Protein AF-A0A822ENP8-F1 (afdb_monomer_lite)

Radius of gyration: 14.15 Å; chains: 1; bounding box: 34×28×26 Å

Foldseek 3Di:
DAAALVRDDDDDCNRVPDRGPPDPPDDDDDDDDDAQCQDADLLRDTDGPPDDDDDDDCVVFVVQDPPVRSVNRPPPPD

pLDDT: mean 80.77, std 13.98, range [45.5, 95.44]

Sequence (78 aa):
MCCSRWNYFGTSVEYCGVRCQAGNNLFHGRCTYYYIQGEYTACGIRHSDSEYIAALNAPQFDVHTSNGNPNRNSLCNR

Secondary structure (DSSP, 8-state):
-EE-TTS-EESSHHHHSTTS--STT-----------TT-B-TTS-B--TTS---PPPHHHHHTT-GGG-GGG-TTTT-

Structure (mmCIF, N/CA/C/O backbone):
data_AF-A0A822ENP8-F1
#
_entry.id   AF-A0A822ENP8-F1
#
loop_
_atom_site.group_PDB
_atom_site.id
_atom_site.type_symbol
_atom_site.label_atom_id
_atom_site.label_alt_id
_atom_site.label_comp_id
_atom_site.label_asym_id
_atom_site.label_entity_id
_atom_site.label_seq_id
_atom_site.pdbx_PDB_ins_code
_atom_site.Cartn_x
_atom_site.Cartn_y
_atom_site.Cartn_z
_atom_site.occupancy
_atom_site.B_iso_or_equiv
_atom_site.auth_seq_id
_atom_site.auth_comp_id
_atom_site.auth_asym_id
_atom_site.auth_atom_id
_atom_site.pdbx_PDB_model_num
ATOM 1 N N . MET A 1 1 ? -7.541 -14.828 5.645 1.00 66.50 1 MET A N 1
ATOM 2 C CA . MET A 1 1 ? -8.090 -13.514 5.264 1.00 66.50 1 MET A CA 1
ATOM 3 C C . MET A 1 1 ? -8.619 -13.664 3.850 1.00 66.50 1 MET A C 1
ATOM 5 O O . MET A 1 1 ? -7.901 -14.199 3.019 1.00 66.50 1 MET A O 1
ATOM 9 N N . CYS A 1 2 ? -9.886 -13.335 3.626 1.00 69.62 2 CYS A N 1
ATOM 10 C CA . CYS A 1 2 ? -10.631 -13.572 2.392 1.00 69.62 2 CYS A CA 1
ATOM 11 C C . CYS A 1 2 ? -11.155 -12.246 1.837 1.00 69.62 2 CYS A C 1
ATOM 13 O O . CYS A 1 2 ? -11.301 -11.284 2.593 1.00 69.62 2 CYS A O 1
ATOM 15 N N . CYS A 1 3 ? -11.445 -12.208 0.536 1.00 70.81 3 CYS A N 1
ATOM 16 C CA . CYS A 1 3 ? -12.028 -11.049 -0.131 1.00 70.81 3 CYS A CA 1
ATOM 17 C C . CYS A 1 3 ? -13.547 -11.228 -0.261 1.00 70.81 3 CYS A C 1
ATOM 19 O O . CYS A 1 3 ? -14.030 -12.164 -0.911 1.00 70.81 3 CYS A O 1
ATOM 21 N N . SER A 1 4 ? -14.296 -10.317 0.357 1.00 70.25 4 SER A N 1
ATOM 22 C CA . SER A 1 4 ? -15.748 -10.239 0.191 1.00 70.25 4 SER A CA 1
ATOM 23 C C . SER A 1 4 ? -16.116 -9.828 -1.242 1.00 70.25 4 SER A C 1
ATOM 25 O O . SER A 1 4 ? -15.309 -9.271 -1.986 1.00 70.25 4 SER A O 1
ATOM 27 N N . ARG A 1 5 ? -17.385 -10.007 -1.628 1.00 67.81 5 ARG A N 1
ATOM 28 C CA . ARG A 1 5 ? -17.913 -9.512 -2.918 1.00 67.81 5 ARG A CA 1
ATOM 29 C C . ARG A 1 5 ? -17.792 -7.993 -3.127 1.00 67.81 5 ARG A C 1
ATOM 31 O O . ARG A 1 5 ? -18.057 -7.523 -4.228 1.00 67.81 5 ARG A O 1
ATOM 38 N N . TRP A 1 6 ? -17.470 -7.245 -2.073 1.00 68.25 6 TRP A N 1
ATOM 39 C CA . TRP A 1 6 ? -17.379 -5.786 -2.047 1.00 68.25 6 TRP A CA 1
ATOM 40 C C . TRP A 1 6 ? -15.923 -5.289 -1.993 1.00 68.25 6 TRP A C 1
ATOM 42 O O . TRP A 1 6 ? -15.700 -4.133 -1.660 1.00 68.25 6 TRP A O 1
ATOM 52 N N . ASN A 1 7 ? -14.937 -6.148 -2.293 1.00 65.75 7 ASN A N 1
ATOM 53 C CA . ASN A 1 7 ? -13.494 -5.849 -2.246 1.00 65.75 7 ASN A CA 1
ATOM 54 C C . ASN A 1 7 ? -12.936 -5.480 -0.859 1.00 65.75 7 ASN A C 1
ATOM 56 O O . ASN A 1 7 ? -11.829 -4.962 -0.751 1.00 65.75 7 ASN A O 1
ATOM 60 N N . TYR A 1 8 ? -13.661 -5.792 0.214 1.00 65.44 8 TYR A N 1
ATOM 61 C CA . TYR A 1 8 ? -13.129 -5.697 1.575 1.00 65.44 8 TYR A CA 1
ATOM 62 C C . TYR A 1 8 ? -12.511 -7.023 2.018 1.00 65.44 8 TYR A C 1
ATOM 64 O O . TYR A 1 8 ? -13.038 -8.088 1.675 1.00 65.44 8 TYR A O 1
ATOM 72 N N . PHE A 1 9 ? -11.440 -6.950 2.815 1.00 72.56 9 PHE A N 1
ATOM 73 C CA . PHE A 1 9 ? -10.726 -8.105 3.357 1.00 72.56 9 PHE A CA 1
ATOM 74 C C . PHE A 1 9 ? -11.072 -8.369 4.825 1.00 72.56 9 PHE A C 1
ATOM 76 O O . PHE A 1 9 ? -11.181 -7.441 5.621 1.00 72.56 9 PHE A O 1
ATOM 83 N N . GLY A 1 10 ? -11.172 -9.643 5.206 1.00 69.31 10 GLY A N 1
ATOM 84 C CA . GLY A 1 10 ? -11.413 -10.030 6.599 1.00 69.31 10 GLY A CA 1
ATOM 85 C C . GLY A 1 10 ? -11.349 -11.536 6.832 1.00 69.31 10 GLY A C 1
ATOM 86 O O . GLY A 1 10 ? -10.949 -12.299 5.952 1.00 69.31 10 GLY A O 1
ATOM 87 N N . THR A 1 11 ? -11.681 -11.985 8.040 1.00 69.88 11 THR A N 1
ATOM 88 C CA . THR A 1 11 ? -11.613 -13.406 8.443 1.00 69.88 11 THR A CA 1
ATOM 89 C C . THR A 1 11 ? -12.965 -14.010 8.813 1.00 69.88 11 THR A C 1
ATOM 91 O O . THR A 1 11 ? -13.045 -15.224 8.984 1.00 69.88 11 THR A O 1
ATOM 94 N N . SER A 1 12 ? -14.018 -13.198 8.926 1.00 72.38 12 SER A N 1
ATOM 95 C CA . SER A 1 12 ? -15.371 -13.669 9.225 1.00 72.38 12 SER A CA 1
ATOM 96 C C . SER A 1 12 ? -16.092 -14.192 7.977 1.00 72.38 12 SER A C 1
ATOM 98 O O . SER A 1 12 ? -15.614 -14.077 6.842 1.00 72.38 12 SER A O 1
ATOM 100 N N . VAL A 1 13 ? -17.262 -14.797 8.186 1.00 69.69 13 VAL A N 1
ATOM 101 C CA . VAL A 1 13 ? -18.070 -15.418 7.127 1.00 69.69 13 VAL A CA 1
ATOM 102 C C . VAL A 1 13 ? -18.533 -14.416 6.062 1.00 69.69 13 VAL A C 1
ATOM 104 O O . VAL A 1 13 ? -18.711 -14.797 4.912 1.00 69.69 13 VAL A O 1
ATOM 107 N N . GLU A 1 14 ? -18.637 -13.125 6.379 1.00 68.94 14 GLU A N 1
ATOM 108 C CA . GLU A 1 14 ? -18.926 -12.065 5.400 1.00 68.94 14 GLU A CA 1
ATOM 109 C C . GLU A 1 14 ? -17.833 -11.948 4.323 1.00 68.94 14 GLU A C 1
ATOM 111 O O . GLU A 1 14 ? -18.102 -11.543 3.190 1.00 68.94 14 GLU A O 1
ATOM 116 N N . TYR A 1 15 ? -16.603 -12.337 4.668 1.00 70.06 15 TYR A N 1
ATOM 117 C CA . TYR A 1 15 ? -15.437 -12.297 3.790 1.00 70.06 15 TYR A CA 1
ATOM 118 C C . TYR A 1 15 ? -15.117 -13.665 3.186 1.00 70.06 15 TYR A C 1
ATOM 120 O O . TYR A 1 15 ? -14.638 -13.727 2.056 1.00 70.06 15 TYR A O 1
ATOM 128 N N . CYS A 1 16 ? -15.363 -14.754 3.924 1.00 69.00 16 CYS A N 1
ATOM 129 C CA . CYS A 1 16 ? -14.996 -16.123 3.537 1.00 69.00 16 CYS A CA 1
ATOM 130 C C . CYS A 1 16 ? -16.187 -17.035 3.161 1.00 69.00 16 CYS A C 1
ATOM 132 O O . CYS A 1 16 ? -15.971 -18.205 2.855 1.00 69.00 16 CYS A O 1
ATOM 134 N N . GLY A 1 17 ? -17.432 -16.556 3.225 1.00 68.12 17 GLY A N 1
ATOM 135 C CA . GLY A 1 17 ? -18.643 -17.360 3.024 1.00 68.12 17 GLY A CA 1
ATOM 136 C C . GLY A 1 17 ? -19.000 -17.628 1.559 1.00 68.12 17 GLY A C 1
ATOM 137 O O . GLY A 1 17 ? -18.275 -17.275 0.634 1.00 68.12 17 GLY A O 1
ATOM 138 N N . VAL A 1 18 ? -20.165 -18.238 1.326 1.00 55.97 18 VAL A N 1
ATOM 139 C CA . VAL A 1 18 ? -20.724 -18.465 -0.019 1.00 55.97 18 VAL A CA 1
ATOM 140 C C . VAL A 1 18 ? -20.974 -17.102 -0.675 1.00 55.97 18 VAL A C 1
ATOM 142 O O . VAL A 1 18 ? -21.925 -16.421 -0.299 1.00 55.97 18 VAL A O 1
ATOM 145 N N . ARG A 1 19 ? -20.119 -16.718 -1.641 1.00 56.50 19 ARG A N 1
ATOM 146 C CA . ARG A 1 19 ? -19.970 -15.390 -2.299 1.00 56.50 19 ARG A CA 1
ATOM 147 C C . ARG A 1 19 ? -18.775 -14.535 -1.855 1.00 56.50 19 ARG A C 1
ATOM 149 O O . ARG A 1 19 ? -18.719 -13.362 -2.229 1.00 56.50 19 ARG A O 1
ATOM 156 N N . CYS A 1 20 ? -17.773 -15.102 -1.183 1.00 62.31 20 CYS A N 1
ATOM 157 C CA . CYS A 1 20 ? -16.404 -14.640 -1.428 1.00 62.31 20 CYS A CA 1
ATOM 158 C C . CYS A 1 20 ? -16.164 -14.659 -2.949 1.00 62.31 20 CYS A C 1
ATOM 160 O O . CYS A 1 20 ? -16.784 -15.473 -3.647 1.00 62.31 20 CYS A O 1
ATOM 162 N N . GLN A 1 21 ? -15.392 -13.706 -3.489 1.00 57.78 21 GLN A N 1
ATOM 163 C CA . GLN A 1 21 ? -15.147 -13.678 -4.936 1.00 57.78 21 GLN A CA 1
ATOM 164 C C . GLN A 1 21 ? -14.747 -15.100 -5.362 1.00 57.78 21 GLN A C 1
ATOM 166 O O . GLN A 1 21 ? -13.877 -15.691 -4.745 1.00 57.78 21 GLN A O 1
ATOM 171 N N . ALA A 1 22 ? -15.500 -15.683 -6.298 1.00 53.34 22 ALA A N 1
ATOM 172 C CA . ALA A 1 22 ? -15.412 -17.067 -6.776 1.00 53.34 22 ALA A CA 1
ATOM 173 C C . ALA A 1 22 ? -15.124 -17.015 -8.292 1.00 53.34 22 ALA A C 1
ATOM 175 O O . ALA A 1 22 ? -15.908 -17.505 -9.095 1.00 53.34 22 ALA A O 1
ATOM 176 N N . GLY A 1 23 ? -14.097 -16.264 -8.708 1.00 47.75 23 GLY A N 1
ATOM 177 C CA . GLY A 1 23 ? -13.720 -16.078 -10.110 1.00 47.75 23 GLY A CA 1
ATOM 178 C C . GLY A 1 23 ? -12.371 -16.716 -10.437 1.00 47.75 23 GLY A C 1
ATOM 179 O O . GLY A 1 23 ? -11.504 -16.799 -9.575 1.00 47.75 23 GLY A O 1
ATOM 180 N N . ASN A 1 24 ? -12.163 -17.088 -11.704 1.00 45.50 24 ASN A N 1
ATOM 181 C CA . ASN A 1 24 ? -10.918 -17.676 -12.239 1.00 45.50 24 ASN A CA 1
ATOM 182 C C . ASN A 1 24 ? -9.648 -16.799 -12.069 1.00 45.50 24 ASN A C 1
ATOM 184 O O . ASN A 1 24 ? -8.561 -17.241 -12.418 1.00 45.50 24 ASN A O 1
ATOM 188 N N . ASN A 1 25 ? -9.783 -15.589 -11.509 1.00 51.84 25 ASN A N 1
ATOM 189 C CA . ASN A 1 25 ? -8.711 -14.655 -11.136 1.00 51.84 25 ASN A CA 1
ATOM 190 C C . ASN A 1 25 ? -8.686 -14.388 -9.617 1.00 51.84 25 ASN A C 1
ATOM 192 O O . ASN A 1 25 ? -8.399 -13.280 -9.164 1.00 51.84 25 ASN A O 1
ATOM 196 N N . LEU A 1 26 ? -9.049 -15.385 -8.812 1.00 53.69 26 LEU A N 1
ATOM 197 C CA . LEU A 1 26 ? -8.888 -15.325 -7.367 1.00 53.69 26 LEU A CA 1
ATOM 198 C C . LEU A 1 26 ? -7.428 -15.439 -6.986 1.00 53.69 26 LEU A C 1
ATOM 200 O O . LEU A 1 26 ? -6.851 -16.522 -6.989 1.00 53.69 26 LEU A O 1
ATOM 204 N N . PHE A 1 27 ? -6.858 -14.325 -6.555 1.00 62.66 27 PHE A N 1
ATOM 205 C CA . PHE A 1 27 ? -5.651 -14.384 -5.754 1.00 62.66 27 PHE A CA 1
ATOM 206 C C . PHE A 1 27 ? -6.034 -14.838 -4.344 1.00 62.66 27 PHE A C 1
ATOM 208 O O . PHE A 1 27 ? -6.569 -14.075 -3.543 1.00 62.66 27 PHE A O 1
ATOM 215 N N . HIS A 1 28 ? -5.780 -16.108 -4.042 1.00 67.38 28 HIS A N 1
ATOM 216 C CA . HIS A 1 28 ? -5.752 -16.618 -2.675 1.00 67.38 28 HIS A CA 1
ATOM 217 C C . HIS A 1 28 ? -4.314 -16.565 -2.160 1.00 67.38 28 HIS A C 1
ATOM 219 O O . HIS A 1 28 ? -3.394 -17.101 -2.779 1.00 67.38 28 HIS A O 1
ATOM 225 N N . GLY A 1 29 ? -4.121 -15.907 -1.020 1.00 73.00 29 GLY A N 1
ATOM 226 C CA . GLY A 1 29 ? -2.803 -15.664 -0.449 1.00 73.00 29 GLY A CA 1
ATOM 227 C C . GLY A 1 29 ? -2.834 -15.548 1.069 1.00 73.00 29 GLY A C 1
ATOM 228 O O . GLY A 1 29 ? -3.887 -15.601 1.710 1.00 73.00 29 GLY A O 1
ATOM 229 N N . ARG A 1 30 ? -1.646 -15.404 1.657 1.00 78.69 30 ARG A N 1
ATOM 230 C CA . ARG A 1 30 ? -1.495 -15.068 3.074 1.00 78.69 30 ARG A CA 1
ATOM 231 C C . ARG A 1 30 ? -1.528 -13.553 3.215 1.00 78.69 30 ARG A C 1
ATOM 233 O O . ARG A 1 30 ? -0.929 -12.851 2.410 1.00 78.69 30 ARG A O 1
ATOM 240 N N . CYS A 1 31 ? -2.176 -13.075 4.267 1.00 79.00 31 CYS A N 1
ATOM 241 C CA . CYS A 1 31 ? -2.160 -11.666 4.629 1.00 79.00 31 CYS A CA 1
ATOM 242 C C . CYS A 1 31 ? -1.614 -11.526 6.045 1.00 79.00 31 CYS A C 1
ATOM 244 O O . CYS A 1 31 ? -1.882 -12.364 6.911 1.00 79.00 31 CYS A O 1
ATOM 246 N N . THR A 1 32 ? -0.868 -10.456 6.261 1.00 87.06 32 THR A N 1
ATOM 247 C CA . THR A 1 32 ? -0.447 -9.966 7.572 1.00 87.06 32 THR A CA 1
ATOM 248 C C . THR A 1 32 ? -0.896 -8.514 7.699 1.00 87.06 32 THR A C 1
ATOM 250 O O . THR A 1 32 ? -1.441 -7.945 6.754 1.00 87.06 32 THR A O 1
ATOM 253 N N . TYR A 1 33 ? -0.686 -7.916 8.866 1.00 87.12 33 TYR A N 1
ATOM 254 C CA . TYR A 1 33 ? -0.929 -6.497 9.092 1.00 87.12 33 TYR A CA 1
ATOM 255 C C . TYR A 1 33 ? 0.354 -5.837 9.597 1.00 87.12 33 TYR A C 1
ATOM 257 O O . TYR A 1 33 ? 1.238 -6.513 10.130 1.00 87.12 33 TYR A O 1
ATOM 265 N N . TYR A 1 34 ? 0.453 -4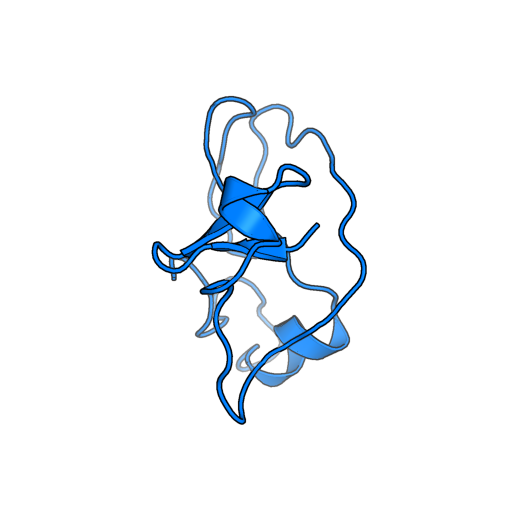.528 9.411 1.00 88.44 34 TYR A N 1
ATOM 266 C CA . TYR A 1 34 ? 1.519 -3.695 9.954 1.00 88.44 34 TYR A CA 1
ATOM 267 C C . TYR A 1 34 ? 0.980 -2.281 10.191 1.00 88.44 34 TYR A C 1
ATOM 269 O O . TYR A 1 34 ? -0.028 -1.902 9.596 1.00 88.44 34 TYR A O 1
ATOM 277 N N . TYR A 1 35 ? 1.640 -1.526 11.067 1.00 92.44 35 TYR A N 1
ATOM 278 C CA . TYR A 1 35 ? 1.339 -0.113 11.297 1.00 92.44 35 TYR A CA 1
ATOM 279 C C . TYR A 1 35 ? 2.243 0.746 10.411 1.00 92.44 35 TYR A C 1
ATOM 281 O O . TYR A 1 35 ? 3.451 0.519 10.357 1.00 92.44 35 TYR A O 1
ATOM 289 N N . ILE A 1 36 ? 1.654 1.718 9.720 1.00 90.81 36 ILE A N 1
ATOM 290 C CA . ILE A 1 36 ? 2.342 2.683 8.853 1.00 90.81 36 ILE A CA 1
ATOM 291 C C . ILE A 1 36 ? 2.865 3.865 9.665 1.00 90.81 36 ILE A C 1
ATOM 293 O O . ILE A 1 36 ? 3.794 4.533 9.224 1.00 90.81 36 ILE A O 1
ATOM 297 N N . GLN A 1 37 ? 2.295 4.129 10.847 1.00 93.50 37 GLN A N 1
ATOM 298 C CA . GLN A 1 37 ? 2.739 5.206 11.740 1.00 93.50 37 GLN A CA 1
ATOM 299 C C . GLN A 1 37 ? 2.714 6.601 11.083 1.00 93.50 37 GLN A C 1
ATOM 301 O O . GLN A 1 37 ? 3.434 7.505 11.496 1.00 93.50 37 GLN A O 1
ATOM 306 N N . GLY A 1 38 ? 1.866 6.807 10.067 1.00 89.38 38 GLY A N 1
ATOM 307 C CA . GLY A 1 38 ? 1.758 8.099 9.383 1.00 89.38 38 GLY A CA 1
ATOM 308 C C . GLY A 1 38 ? 2.839 8.363 8.325 1.00 89.38 38 GLY A C 1
ATOM 309 O O . GLY A 1 38 ? 2.995 9.516 7.903 1.00 89.38 38 GLY A O 1
ATOM 310 N N . GLU A 1 39 ? 3.607 7.349 7.928 1.00 93.56 39 GLU A N 1
ATOM 311 C CA . GLU A 1 39 ? 4.753 7.474 7.025 1.00 93.56 39 GLU A CA 1
ATOM 312 C C . GLU A 1 39 ? 4.402 7.281 5.539 1.00 93.56 39 GLU A C 1
ATOM 314 O O . GLU A 1 39 ? 3.248 7.075 5.150 1.00 93.56 39 GLU A O 1
ATOM 319 N N . TYR A 1 40 ? 5.422 7.396 4.686 1.00 94.88 40 TYR A N 1
ATOM 320 C CA . TYR A 1 40 ? 5.318 7.172 3.247 1.00 94.88 40 TYR A CA 1
ATOM 321 C C . TYR A 1 40 ? 5.305 5.684 2.887 1.00 94.88 40 TYR A C 1
ATOM 323 O O . TYR A 1 40 ? 6.104 4.886 3.372 1.00 94.88 40 TYR A O 1
ATOM 331 N N . THR A 1 41 ? 4.431 5.330 1.951 1.00 94.06 41 THR A N 1
ATOM 332 C CA . THR A 1 41 ? 4.397 4.012 1.307 1.00 94.06 41 THR A CA 1
ATOM 333 C C . THR A 1 41 ? 5.328 3.955 0.090 1.00 94.06 41 THR A C 1
ATOM 335 O O . THR A 1 41 ? 5.833 4.977 -0.375 1.0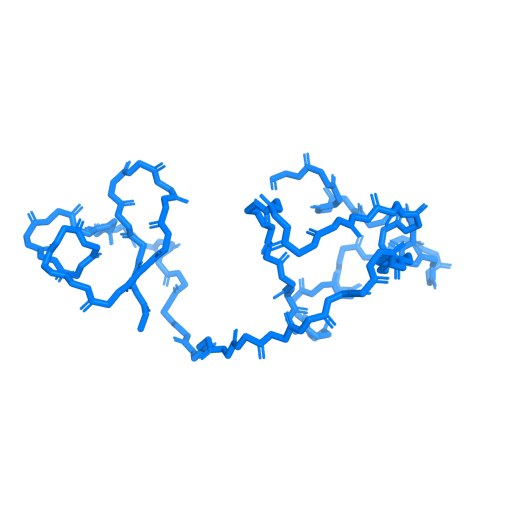0 94.06 41 THR A O 1
ATOM 338 N N . ALA A 1 42 ? 5.500 2.765 -0.496 1.00 94.62 42 ALA A N 1
ATOM 339 C CA . ALA A 1 42 ? 6.231 2.576 -1.756 1.00 94.62 42 ALA A CA 1
ATOM 340 C C . ALA A 1 42 ? 5.638 3.362 -2.943 1.00 94.62 42 ALA A C 1
ATOM 342 O O . ALA A 1 42 ? 6.312 3.557 -3.947 1.00 94.62 42 ALA A O 1
ATOM 343 N N . CYS A 1 43 ? 4.393 3.829 -2.825 1.00 95.25 43 CYS A N 1
ATOM 344 C CA . CYS A 1 43 ? 3.758 4.707 -3.800 1.00 95.25 43 CYS A CA 1
ATOM 345 C C . CYS A 1 43 ? 4.146 6.186 -3.640 1.00 95.25 43 CYS A C 1
ATOM 347 O O . CYS A 1 43 ? 3.673 7.024 -4.403 1.00 95.25 43 CYS A O 1
ATOM 349 N N . GLY A 1 44 ? 4.978 6.531 -2.652 1.00 95.44 44 GLY A N 1
ATOM 350 C CA . GLY A 1 44 ? 5.360 7.913 -2.363 1.00 95.44 44 GLY A CA 1
ATOM 351 C C . GLY A 1 44 ? 4.234 8.731 -1.728 1.00 95.44 44 GLY A C 1
ATOM 352 O O . GLY A 1 44 ? 4.260 9.958 -1.781 1.00 95.44 44 GLY A O 1
ATOM 353 N N . ILE A 1 45 ? 3.247 8.062 -1.125 1.00 94.00 45 ILE A N 1
ATOM 354 C CA . ILE A 1 45 ? 2.058 8.677 -0.521 1.00 94.00 45 ILE A CA 1
ATOM 355 C C . ILE A 1 45 ? 2.046 8.371 0.970 1.00 94.00 45 ILE A C 1
ATOM 357 O O . ILE A 1 45 ? 2.330 7.236 1.367 1.00 94.00 45 ILE A O 1
ATOM 361 N N . ARG A 1 46 ? 1.721 9.385 1.780 1.00 95.06 46 ARG A N 1
ATOM 362 C CA . ARG A 1 46 ? 1.533 9.224 3.222 1.00 95.06 46 ARG A CA 1
ATOM 363 C C . ARG A 1 46 ? 0.156 8.665 3.518 1.00 95.06 46 ARG A C 1
ATOM 365 O O . ARG A 1 46 ? -0.832 9.200 3.024 1.00 95.06 46 ARG A O 1
ATOM 372 N N . HIS A 1 47 ? 0.127 7.664 4.383 1.00 94.00 47 HIS A N 1
ATOM 373 C CA . HIS A 1 47 ? -1.100 7.102 4.921 1.00 94.00 47 HIS A CA 1
ATOM 374 C C . HIS A 1 47 ? -1.027 6.991 6.438 1.00 94.00 47 HIS A C 1
ATOM 376 O O . HIS A 1 47 ? 0.049 7.020 7.030 1.00 94.00 47 HIS A O 1
ATOM 382 N N . SER A 1 48 ? -2.186 6.872 7.066 1.00 93.38 48 SER A N 1
ATOM 383 C CA . SER A 1 48 ? -2.354 6.709 8.507 1.00 93.38 48 SER A CA 1
ATOM 384 C C . SER A 1 48 ? -2.928 5.337 8.849 1.00 93.38 48 SER A C 1
ATOM 386 O O . SER A 1 48 ? -3.559 4.685 8.021 1.00 93.38 48 SER A O 1
ATOM 388 N N . ASP A 1 49 ? -2.769 4.923 10.106 1.00 91.50 49 ASP A N 1
ATOM 389 C CA . ASP A 1 49 ? -3.274 3.633 10.596 1.00 91.50 49 ASP A CA 1
ATOM 390 C C . ASP A 1 49 ? -4.814 3.556 10.661 1.00 91.50 49 ASP A C 1
ATOM 392 O O . ASP A 1 49 ? -5.369 2.494 10.938 1.00 91.50 49 ASP A O 1
ATOM 396 N N . SER A 1 50 ? -5.518 4.667 10.415 1.00 90.56 50 SER A N 1
ATOM 397 C CA . SER A 1 50 ? -6.982 4.707 10.326 1.00 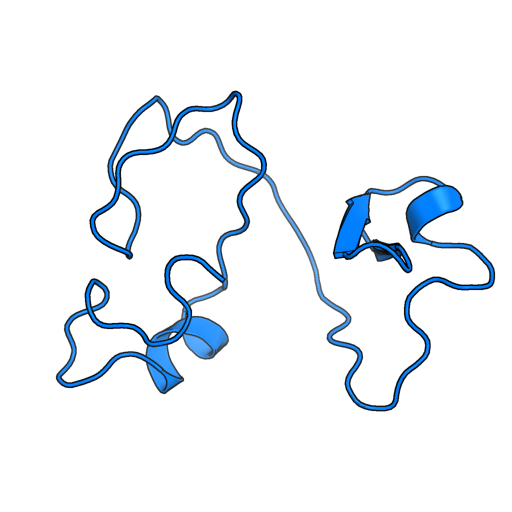90.56 50 SER A CA 1
ATOM 398 C C . SER A 1 50 ? -7.525 4.510 8.905 1.00 90.56 50 SER A C 1
ATOM 400 O O . SER A 1 50 ? -8.739 4.543 8.717 1.00 90.56 50 SER A O 1
ATOM 402 N N . GLU A 1 51 ? -6.661 4.338 7.902 1.00 87.19 51 GLU A N 1
ATOM 403 C CA . GLU A 1 51 ? -7.065 4.126 6.510 1.00 87.19 51 GLU A CA 1
ATOM 404 C C . GLU A 1 51 ? -7.040 2.641 6.129 1.00 87.19 51 GLU A C 1
ATOM 406 O O . GLU A 1 51 ? -6.147 1.885 6.510 1.00 87.19 51 GLU A O 1
ATOM 411 N N . TYR A 1 52 ? -8.016 2.221 5.322 1.00 86.19 52 TYR A N 1
ATOM 412 C CA . TYR A 1 52 ? -8.041 0.876 4.755 1.00 86.19 52 TYR A CA 1
ATOM 413 C C . TYR A 1 52 ? -7.209 0.829 3.477 1.00 86.19 52 TYR A C 1
ATOM 415 O O . TYR A 1 52 ? -7.702 1.146 2.397 1.00 86.19 52 TYR A O 1
ATOM 423 N N . ILE A 1 53 ? -5.955 0.406 3.606 1.00 89.06 53 ILE A N 1
ATOM 424 C CA . ILE A 1 53 ? -5.041 0.203 2.479 1.00 89.06 53 ILE A CA 1
ATOM 425 C C . ILE A 1 53 ? -4.364 -1.167 2.563 1.00 89.06 53 ILE A C 1
ATOM 427 O O . ILE A 1 53 ? -4.246 -1.754 3.640 1.00 89.06 53 ILE A O 1
ATOM 431 N N . ALA A 1 54 ? -3.924 -1.692 1.419 1.00 90.31 54 ALA A N 1
ATOM 432 C CA . ALA A 1 54 ? -3.240 -2.978 1.325 1.00 90.31 54 ALA A CA 1
ATOM 433 C C . ALA A 1 54 ? -1.861 -2.816 0.678 1.00 90.31 54 ALA A C 1
ATOM 435 O O . ALA A 1 54 ? -1.715 -2.123 -0.327 1.00 90.31 54 ALA A O 1
ATOM 436 N N . ALA A 1 55 ? -0.857 -3.497 1.233 1.00 92.00 55 ALA A N 1
ATOM 437 C CA . ALA A 1 55 ? 0.461 -3.620 0.622 1.00 92.00 55 ALA A CA 1
ATOM 438 C C . ALA A 1 55 ? 0.594 -4.970 -0.088 1.00 92.00 55 ALA A C 1
ATOM 440 O O . ALA A 1 55 ? 0.223 -6.012 0.457 1.00 92.00 55 ALA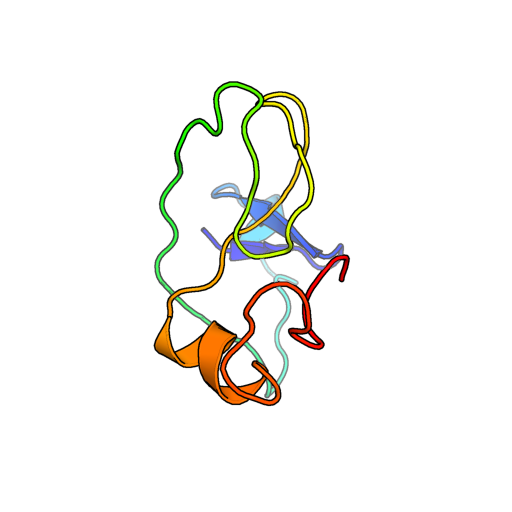 A O 1
ATOM 441 N N . LEU A 1 56 ? 1.150 -4.945 -1.296 1.00 91.62 56 LEU A N 1
ATOM 442 C CA . LEU A 1 56 ? 1.476 -6.144 -2.063 1.00 91.62 56 LEU A CA 1
ATOM 443 C C . LEU A 1 56 ? 2.912 -6.586 -1.762 1.00 91.62 56 LEU A C 1
ATOM 445 O O . LEU A 1 56 ? 3.775 -5.762 -1.458 1.00 91.62 56 LEU A O 1
ATOM 449 N N . ASN A 1 57 ? 3.193 -7.886 -1.862 1.00 90.81 57 ASN A N 1
ATOM 450 C CA . ASN A 1 57 ? 4.568 -8.373 -1.779 1.00 90.81 57 ASN A CA 1
ATOM 451 C C . ASN A 1 57 ? 5.368 -7.954 -3.024 1.00 90.81 57 ASN A C 1
ATOM 453 O O . ASN A 1 57 ? 4.814 -7.827 -4.117 1.00 90.81 57 ASN A O 1
ATOM 457 N N . ALA A 1 58 ? 6.687 -7.820 -2.865 1.00 90.50 58 ALA A N 1
ATOM 458 C CA . ALA A 1 58 ? 7.586 -7.335 -3.915 1.00 90.50 58 ALA A CA 1
ATOM 459 C C . ALA A 1 58 ? 7.387 -8.024 -5.286 1.00 90.50 58 ALA A C 1
ATOM 461 O O . ALA A 1 58 ? 7.148 -7.312 -6.251 1.00 90.50 58 ALA A O 1
ATOM 462 N N . PRO A 1 59 ? 7.321 -9.369 -5.410 1.00 89.50 59 PRO A N 1
ATOM 463 C CA . PRO A 1 59 ? 7.067 -10.014 -6.704 1.00 89.50 59 PRO A CA 1
ATOM 464 C C . PRO A 1 59 ? 5.771 -9.601 -7.420 1.00 89.50 59 PRO A C 1
ATOM 466 O O . PRO A 1 59 ? 5.737 -9.605 -8.645 1.00 89.50 59 PRO A O 1
ATOM 469 N N . GLN A 1 60 ? 4.700 -9.276 -6.688 1.00 88.44 60 GLN A N 1
ATOM 470 C CA . GLN A 1 60 ? 3.435 -8.830 -7.290 1.00 88.44 60 GLN A CA 1
ATOM 471 C C . GLN A 1 60 ? 3.421 -7.322 -7.546 1.00 88.44 60 GLN A C 1
ATOM 473 O O . GLN A 1 60 ? 2.738 -6.860 -8.455 1.00 88.44 60 GLN A O 1
ATOM 478 N N . PHE A 1 61 ? 4.173 -6.555 -6.759 1.00 92.19 61 PHE A N 1
ATOM 479 C CA . PHE A 1 61 ? 4.300 -5.116 -6.936 1.00 92.19 61 PHE A CA 1
ATOM 480 C C . PHE A 1 61 ? 5.274 -4.788 -8.077 1.00 92.19 61 PHE A C 1
ATOM 482 O 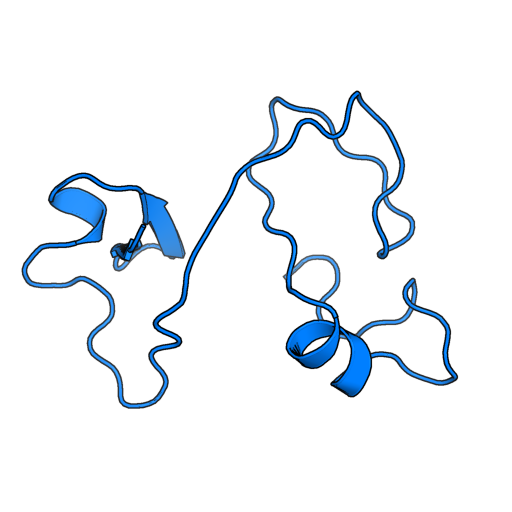O . PHE A 1 61 ? 4.893 -4.142 -9.049 1.00 92.19 61 PHE A O 1
ATOM 489 N N . ASP A 1 62 ? 6.502 -5.297 -8.025 1.00 91.56 62 ASP A N 1
ATOM 490 C CA . ASP A 1 62 ? 7.634 -4.861 -8.851 1.00 91.56 62 ASP A CA 1
ATOM 491 C C . ASP A 1 62 ? 7.452 -5.084 -10.352 1.00 91.56 62 ASP A C 1
ATOM 493 O O . ASP A 1 62 ? 7.960 -4.299 -11.151 1.00 91.56 62 ASP A O 1
ATOM 497 N N . VAL A 1 63 ? 6.668 -6.086 -10.760 1.00 90.75 63 VAL A N 1
ATOM 498 C CA . VAL A 1 63 ? 6.342 -6.322 -12.181 1.00 90.75 63 VAL A CA 1
ATOM 499 C C . VAL A 1 63 ? 5.586 -5.152 -12.822 1.00 90.75 63 VAL A C 1
ATOM 501 O O . VAL A 1 63 ? 5.570 -5.016 -14.043 1.00 90.75 63 VAL A O 1
ATOM 504 N N . HIS A 1 64 ? 4.989 -4.285 -12.003 1.00 88.88 64 HIS A N 1
ATOM 505 C CA . HIS A 1 64 ? 4.300 -3.067 -12.419 1.00 88.88 64 HIS A CA 1
ATOM 506 C C . HIS A 1 64 ? 5.112 -1.788 -12.149 1.00 88.88 64 HIS A C 1
ATOM 508 O O . HIS A 1 64 ? 4.629 -0.684 -12.426 1.00 88.88 64 HIS A O 1
ATOM 514 N N . THR A 1 65 ? 6.336 -1.914 -11.625 1.00 91.75 65 THR A N 1
ATOM 515 C CA . THR A 1 65 ? 7.235 -0.794 -11.340 1.00 91.75 65 THR A CA 1
ATOM 516 C C . THR A 1 65 ? 7.966 -0.382 -12.616 1.00 91.75 65 THR A C 1
ATOM 518 O O . THR A 1 65 ? 8.881 -1.051 -13.090 1.00 91.75 65 THR A O 1
ATOM 521 N N . SER A 1 66 ? 7.586 0.765 -13.178 1.00 88.25 66 SER A N 1
ATOM 522 C CA . SER A 1 66 ? 8.248 1.312 -14.366 1.00 88.25 66 SER A CA 1
ATOM 523 C C . SER A 1 66 ? 9.578 1.984 -14.004 1.00 88.25 66 SER A C 1
ATOM 525 O O . SER A 1 66 ? 9.643 2.783 -13.068 1.00 88.25 66 SER A O 1
ATOM 527 N N . ASN A 1 67 ? 10.637 1.706 -14.773 1.00 86.62 67 ASN A N 1
ATOM 528 C CA . ASN A 1 67 ? 11.975 2.306 -14.623 1.00 86.62 67 ASN A CA 1
ATOM 529 C C . ASN A 1 67 ? 12.588 2.171 -13.215 1.00 86.62 67 ASN A C 1
ATOM 531 O O . ASN A 1 67 ? 13.357 3.033 -12.792 1.00 86.62 67 ASN A O 1
ATOM 535 N N . GLY A 1 68 ? 12.219 1.127 -12.465 1.00 87.88 68 GLY A N 1
ATOM 536 C CA . GLY A 1 68 ? 12.738 0.883 -11.115 1.00 87.88 68 GLY A CA 1
ATOM 537 C C . GLY A 1 68 ? 12.280 1.888 -10.052 1.00 87.88 68 GLY A C 1
ATOM 538 O O . GLY A 1 68 ? 12.769 1.830 -8.929 1.00 87.88 68 GLY A O 1
ATOM 539 N N . ASN A 1 69 ? 11.355 2.803 -10.371 1.00 93.19 69 ASN A N 1
ATOM 540 C CA . ASN A 1 69 ? 10.825 3.765 -9.407 1.00 93.19 69 ASN A CA 1
ATOM 541 C C . ASN A 1 69 ? 9.464 3.291 -8.860 1.00 93.19 69 ASN A C 1
ATOM 543 O O . ASN A 1 69 ? 8.464 3.404 -9.577 1.00 93.19 69 ASN A O 1
ATOM 547 N N . PRO A 1 70 ? 9.389 2.810 -7.604 1.00 94.81 70 PRO A N 1
ATOM 548 C CA . PRO A 1 70 ? 8.162 2.252 -7.030 1.00 94.81 70 PRO A CA 1
ATOM 549 C C . PRO A 1 70 ? 7.027 3.283 -6.921 1.00 94.81 70 PRO A C 1
ATOM 551 O O . PRO A 1 70 ? 5.860 2.923 -7.069 1.00 94.81 70 PRO A O 1
ATOM 554 N N . ASN A 1 71 ? 7.349 4.578 -6.827 1.00 94.69 71 ASN A N 1
ATOM 555 C CA . ASN A 1 71 ? 6.348 5.650 -6.807 1.00 94.69 71 ASN A CA 1
ATOM 556 C C . ASN A 1 71 ? 5.597 5.785 -8.146 1.00 94.69 71 ASN A C 1
ATOM 558 O O . ASN A 1 71 ? 4.587 6.477 -8.229 1.00 94.69 71 ASN A O 1
ATOM 562 N N . ARG A 1 72 ? 6.106 5.169 -9.223 1.00 93.75 72 ARG A N 1
ATOM 563 C CA . ARG A 1 72 ? 5.487 5.143 -10.560 1.00 93.75 72 ARG A CA 1
ATOM 564 C C . ARG A 1 72 ? 4.843 3.796 -10.882 1.00 93.75 72 ARG A C 1
ATOM 566 O O . ARG A 1 72 ? 4.600 3.494 -12.051 1.00 93.75 72 ARG A O 1
ATOM 573 N N . ASN A 1 73 ? 4.606 2.967 -9.871 1.00 94.94 73 ASN A N 1
ATOM 574 C CA . ASN A 1 73 ? 3.951 1.689 -10.064 1.00 94.94 73 ASN A CA 1
ATOM 575 C C . ASN A 1 73 ? 2.482 1.883 -10.476 1.00 94.94 73 ASN A C 1
ATOM 577 O O . ASN A 1 73 ? 1.747 2.655 -9.861 1.00 94.94 73 ASN A O 1
ATOM 581 N N . SER A 1 74 ? 2.035 1.159 -11.505 1.00 93.31 74 SER A N 1
ATOM 582 C CA . SER A 1 74 ? 0.660 1.279 -12.019 1.00 93.31 74 SER A CA 1
ATOM 583 C C . SER A 1 74 ? -0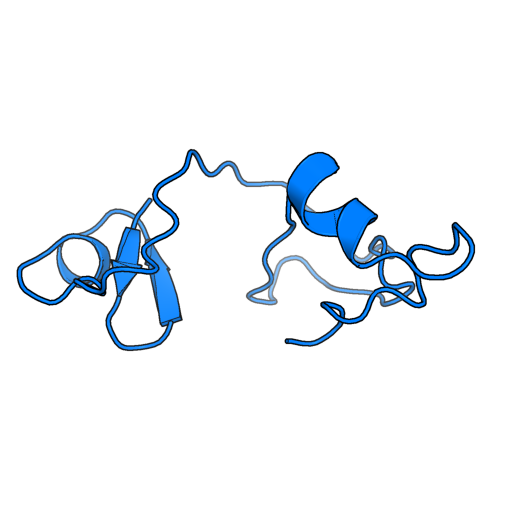.436 0.811 -11.045 1.00 93.31 74 SER A C 1
ATOM 585 O O . SER A 1 74 ? -1.616 1.037 -11.312 1.00 93.31 74 SER A O 1
ATOM 587 N N . LEU A 1 75 ? -0.064 0.154 -9.942 1.00 92.12 75 LEU A N 1
ATOM 588 C CA . LEU A 1 75 ? -0.967 -0.315 -8.889 1.00 92.12 75 LEU A CA 1
ATOM 589 C C . LEU A 1 75 ? -1.169 0.693 -7.753 1.00 92.12 75 LEU A C 1
ATOM 591 O O . LEU A 1 75 ? -2.003 0.462 -6.883 1.00 92.12 75 LEU A O 1
ATOM 595 N N . CYS A 1 76 ? -0.437 1.805 -7.741 1.00 92.88 76 CYS A N 1
ATOM 596 C CA . CYS A 1 76 ? -0.635 2.839 -6.734 1.00 92.88 76 CYS A CA 1
ATOM 597 C C . CYS A 1 76 ? -2.036 3.469 -6.835 1.00 92.88 76 CYS A C 1
ATOM 599 O O . CYS A 1 76 ? -2.481 3.811 -7.931 1.00 92.88 76 CYS A O 1
ATOM 601 N N . ASN A 1 77 ? -2.700 3.653 -5.684 1.00 85.50 77 ASN A N 1
ATOM 602 C CA . ASN A 1 77 ? -4.063 4.200 -5.542 1.00 85.50 77 ASN A CA 1
ATOM 603 C C . ASN A 1 77 ? -5.161 3.418 -6.287 1.00 85.50 77 ASN A C 1
ATOM 605 O O . ASN A 1 77 ? -6.038 4.026 -6.907 1.00 85.50 77 ASN A O 1
ATOM 609 N N . ARG A 1 78 ? -5.105 2.086 -6.260 1.00 76.56 78 ARG A N 1
ATOM 610 C CA . ARG A 1 78 ? -6.129 1.208 -6.841 1.00 76.56 78 ARG A CA 1
ATOM 611 C C . ARG A 1 78 ? -6.825 0.350 -5.800 1.00 76.56 78 ARG A C 1
ATOM 613 O O . ARG A 1 78 ? -6.216 0.112 -4.736 1.00 76.56 78 ARG A O 1
#